Protein AF-A0A950LM45-F1 (afdb_monomer_lite)

Sequence (127 aa):
MWRFLHVIAIGALIASAAYVYSVKYQTIYASEQIVKTRHLINRERDSIGLLRAEYAHLVRPDRLQTLADQQLDMQPLALNQIVKPEDLPERAAKVDSIGRKLESLGLLGQSATPSAGAAGGATPSVR

Secondary structure (DSSP, 8-state):
-HHHHHHHHHHHHHHHHHHHHHHHHHHHHHHHHHHHHHHHHHHHHHHHHHHHHHHHHHT-HHHHHHHHHHHH-PPP--GGG---GGGSPP------HHHHHHHHTTGGGS------------PPPP-

Foldseek 3Di:
DVVVVVVVVVVVVVVVVVVVVVVVVVVVVVVVVVVVVVVVVVVVVVVVVVVVVVVCVVVVVVVVVVCCVVPPVDDPDDPVNDDDPVPDDDDPDPPPPVVVVCVVVVNVVPDPPDPPPDDPPDDDDDD

Radius of gyration: 38.21 Å; chains: 1; bounding box: 60×34×115 Å

pLDDT: mean 76.31, std 14.95, range [41.25, 97.62]

Structure (mmCIF, N/CA/C/O backbone):
data_AF-A0A950LM45-F1
#
_entry.id   AF-A0A950LM45-F1
#
loop_
_atom_site.group_PDB
_atom_site.id
_atom_site.type_symbol
_atom_site.label_atom_id
_atom_site.label_alt_id
_atom_site.label_comp_id
_atom_site.label_asym_id
_atom_site.label_entity_id
_atom_site.label_seq_id
_atom_site.pdbx_PDB_in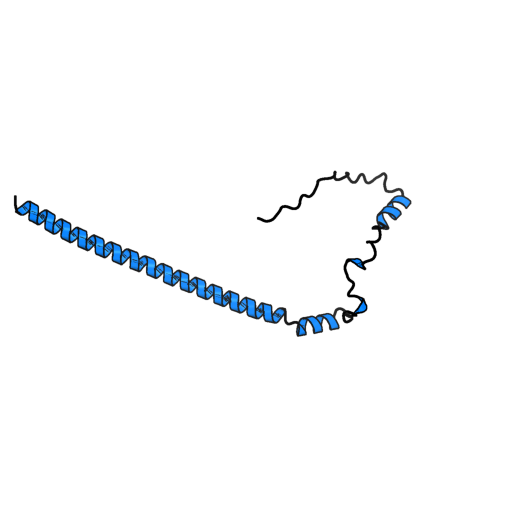s_code
_atom_site.Cartn_x
_atom_site.Cartn_y
_atom_site.Cartn_z
_atom_site.occupancy
_atom_site.B_iso_or_equiv
_atom_site.auth_seq_id
_atom_site.auth_comp_id
_atom_site.auth_asym_id
_atom_site.auth_atom_id
_atom_site.pdbx_PDB_model_num
ATOM 1 N N . MET A 1 1 ? 29.671 8.552 -52.579 1.00 72.00 1 MET A N 1
ATOM 2 C CA . MET A 1 1 ? 28.813 9.295 -51.627 1.00 72.00 1 MET A CA 1
ATOM 3 C C . MET A 1 1 ? 27.495 8.574 -51.315 1.00 72.00 1 MET A C 1
ATOM 5 O O . MET A 1 1 ? 27.237 8.311 -50.153 1.00 72.00 1 MET A O 1
ATOM 9 N N . TRP A 1 2 ? 26.693 8.170 -52.312 1.00 82.12 2 TRP A N 1
ATOM 10 C CA . TRP A 1 2 ? 25.349 7.581 -52.105 1.00 82.12 2 TRP A CA 1
ATOM 11 C C . TRP A 1 2 ? 25.301 6.302 -51.243 1.00 82.12 2 TRP A C 1
ATOM 13 O O . TRP A 1 2 ? 24.381 6.101 -50.460 1.00 82.12 2 TRP A O 1
ATOM 23 N N . ARG A 1 3 ? 26.354 5.478 -51.296 1.00 88.00 3 ARG A N 1
ATOM 24 C CA . ARG A 1 3 ? 26.488 4.263 -50.470 1.00 88.00 3 ARG A CA 1
ATOM 25 C C . ARG A 1 3 ? 26.515 4.562 -48.965 1.00 88.00 3 ARG A C 1
ATOM 27 O O . ARG A 1 3 ? 25.924 3.811 -48.201 1.00 88.00 3 ARG A O 1
ATOM 34 N N . PHE A 1 4 ? 27.138 5.667 -48.545 1.00 93.00 4 PHE A N 1
ATOM 35 C CA . PHE A 1 4 ? 27.139 6.088 -47.137 1.00 93.00 4 PHE A CA 1
ATOM 36 C C . PHE A 1 4 ? 25.742 6.497 -46.672 1.00 93.00 4 PHE A C 1
ATOM 38 O O . PHE A 1 4 ? 25.333 6.140 -45.572 1.00 93.00 4 PHE A O 1
ATOM 45 N N . LEU A 1 5 ? 24.986 7.181 -47.536 1.00 94.19 5 LEU A N 1
ATOM 46 C CA . LEU A 1 5 ? 23.615 7.587 -47.240 1.00 94.19 5 LEU A CA 1
ATOM 47 C C . LEU A 1 5 ? 22.704 6.366 -47.038 1.00 94.19 5 LEU A C 1
ATOM 49 O O . LEU A 1 5 ? 21.924 6.343 -46.091 1.00 94.19 5 LEU A O 1
ATOM 53 N N . HIS A 1 6 ? 22.865 5.315 -47.848 1.00 93.88 6 HIS A N 1
ATOM 54 C CA . HIS A 1 6 ? 22.149 4.053 -47.640 1.00 93.88 6 HIS A CA 1
ATOM 55 C C . HIS A 1 6 ? 22.511 3.369 -46.317 1.00 93.88 6 HIS A C 1
ATOM 57 O O . HIS A 1 6 ? 21.616 2.899 -45.622 1.00 93.88 6 HIS A O 1
ATOM 63 N N . VAL A 1 7 ? 23.791 3.340 -45.934 1.00 95.56 7 VAL A N 1
ATOM 64 C CA . VAL A 1 7 ? 24.217 2.745 -44.653 1.00 95.56 7 VAL A CA 1
ATOM 65 C C . VAL A 1 7 ? 23.607 3.494 -43.469 1.00 95.56 7 VAL A C 1
ATOM 67 O O . VAL A 1 7 ? 23.093 2.863 -42.548 1.00 95.56 7 VAL A O 1
ATOM 70 N N . ILE A 1 8 ? 23.591 4.829 -43.515 1.00 96.06 8 ILE A N 1
ATOM 71 C CA . ILE A 1 8 ? 22.954 5.652 -42.477 1.00 96.06 8 ILE A CA 1
ATOM 72 C C . ILE A 1 8 ? 21.445 5.393 -42.436 1.00 96.06 8 ILE A C 1
ATOM 74 O O . ILE A 1 8 ? 20.894 5.216 -41.354 1.00 96.06 8 ILE A O 1
ATOM 78 N N . ALA A 1 9 ? 20.778 5.320 -43.591 1.00 95.38 9 ALA A N 1
ATOM 79 C CA . ALA A 1 9 ? 19.342 5.056 -43.661 1.00 95.38 9 ALA A CA 1
ATOM 80 C C . ALA A 1 9 ? 18.973 3.680 -43.080 1.00 95.38 9 ALA A C 1
ATOM 82 O O . ALA A 1 9 ? 18.026 3.570 -42.304 1.00 95.38 9 ALA A O 1
ATOM 83 N N . ILE A 1 10 ? 19.748 2.639 -43.399 1.00 96.25 10 ILE A N 1
ATOM 84 C CA . ILE A 1 10 ? 19.560 1.296 -42.836 1.00 96.25 10 ILE A CA 1
ATOM 85 C C . ILE A 1 10 ? 19.818 1.314 -41.324 1.00 96.25 10 ILE A C 1
ATOM 87 O O . ILE A 1 10 ? 19.026 0.764 -40.562 1.00 96.25 10 ILE A O 1
ATOM 91 N N . GLY A 1 11 ? 20.879 1.991 -40.875 1.00 97.62 11 GLY A N 1
ATOM 92 C CA . GLY A 1 11 ? 21.173 2.156 -39.451 1.00 97.62 11 GLY A CA 1
ATOM 93 C C . GLY A 1 11 ? 20.043 2.861 -38.697 1.00 97.62 11 GLY A C 1
ATOM 94 O O . GLY A 1 11 ? 19.621 2.389 -37.643 1.00 97.62 11 GLY A O 1
ATOM 95 N N . ALA A 1 12 ? 19.496 3.938 -39.263 1.00 97.00 12 ALA A N 1
ATOM 96 C CA . ALA A 1 12 ? 18.360 4.661 -38.697 1.00 97.00 12 ALA A CA 1
ATOM 97 C C . ALA A 1 12 ? 17.103 3.781 -38.607 1.00 97.00 12 ALA A C 1
ATOM 99 O O . ALA A 1 12 ? 16.396 3.815 -37.599 1.00 97.00 12 ALA A O 1
ATOM 100 N N . LEU A 1 13 ? 16.850 2.948 -39.621 1.00 97.06 13 LEU A N 1
ATOM 101 C CA . LEU A 1 13 ? 15.720 2.020 -39.633 1.00 97.06 13 LEU A CA 1
ATOM 102 C C . LEU A 1 13 ? 15.858 0.945 -38.545 1.00 97.06 13 LEU A C 1
ATOM 104 O O . LEU A 1 13 ? 14.909 0.703 -37.798 1.00 97.06 13 LEU A O 1
ATOM 108 N N . ILE A 1 14 ? 17.045 0.350 -38.400 1.00 97.25 14 ILE A N 1
ATOM 109 C CA . ILE A 1 14 ? 17.327 -0.637 -37.346 1.00 97.25 14 ILE A CA 1
ATOM 110 C C . ILE A 1 14 ? 17.198 0.006 -35.958 1.00 97.25 14 ILE A C 1
ATOM 112 O O . ILE A 1 14 ? 16.573 -0.574 -35.071 1.00 97.25 14 ILE A O 1
ATOM 116 N N . ALA A 1 15 ? 17.732 1.217 -35.770 1.00 96.50 15 ALA A N 1
ATOM 117 C CA . ALA A 1 15 ? 17.639 1.944 -34.505 1.00 96.50 15 ALA A CA 1
ATOM 118 C C . ALA A 1 15 ? 16.184 2.269 -34.134 1.00 96.50 15 ALA A C 1
ATOM 120 O O . ALA A 1 15 ? 15.784 2.081 -32.985 1.00 96.50 15 ALA A O 1
ATOM 121 N N . SER A 1 16 ? 15.373 2.694 -35.107 1.00 96.50 16 SER A N 1
ATOM 122 C CA . SER A 1 16 ? 13.942 2.943 -34.908 1.00 96.50 16 SER A CA 1
ATOM 123 C C . SER A 1 16 ? 13.201 1.669 -34.491 1.00 96.50 16 SER A C 1
ATOM 125 O O . SER A 1 16 ? 12.471 1.676 -33.498 1.00 96.50 16 SER A O 1
ATOM 127 N N . ALA A 1 17 ? 13.448 0.549 -35.177 1.00 95.50 17 ALA A N 1
ATOM 128 C CA . ALA A 1 17 ? 12.850 -0.738 -34.833 1.00 95.50 17 ALA A CA 1
ATOM 129 C C . ALA A 1 17 ? 13.248 -1.205 -33.420 1.00 95.50 17 ALA A C 1
ATOM 131 O O . ALA A 1 17 ? 12.390 -1.619 -32.636 1.00 95.50 17 ALA A O 1
ATOM 132 N N . ALA A 1 18 ? 14.532 -1.084 -33.065 1.00 93.88 18 ALA A N 1
ATOM 133 C CA . ALA A 1 18 ? 15.030 -1.417 -31.734 1.00 93.88 18 ALA A CA 1
ATOM 134 C C . ALA A 1 18 ? 14.402 -0.531 -30.645 1.00 93.88 18 ALA A C 1
ATOM 136 O O . ALA A 1 18 ? 14.012 -1.031 -29.589 1.00 93.88 18 ALA A O 1
ATOM 137 N N . TYR A 1 19 ? 14.249 0.769 -30.912 1.00 94.50 19 TYR A N 1
ATOM 138 C CA . TYR A 1 19 ? 13.618 1.710 -29.991 1.00 94.50 19 TYR A CA 1
ATOM 139 C C . TYR A 1 19 ? 12.152 1.347 -29.718 1.00 94.50 19 TYR A C 1
ATOM 141 O O . TYR A 1 19 ? 11.757 1.214 -28.561 1.00 94.50 19 TYR A O 1
ATOM 149 N N . VAL A 1 20 ? 11.358 1.102 -30.765 1.00 92.00 20 VAL A N 1
ATOM 150 C CA . VAL A 1 20 ? 9.947 0.700 -30.621 1.00 92.00 20 VAL A CA 1
ATOM 151 C C . VAL A 1 20 ? 9.821 -0.604 -29.832 1.00 92.00 20 VAL A C 1
ATOM 153 O O . VAL A 1 20 ? 8.974 -0.716 -28.944 1.00 92.00 20 VAL A O 1
ATOM 156 N N . TYR A 1 21 ? 10.679 -1.586 -30.117 1.00 92.38 21 TYR A N 1
ATOM 157 C CA . TYR A 1 21 ? 10.670 -2.858 -29.399 1.00 92.38 21 TYR A CA 1
ATOM 158 C C . TYR A 1 21 ? 11.036 -2.693 -27.918 1.00 92.38 21 TYR A C 1
ATOM 160 O O . TYR A 1 21 ? 10.370 -3.264 -27.055 1.00 92.38 21 TYR A O 1
ATOM 168 N N . SER A 1 22 ? 12.041 -1.866 -27.615 1.00 86.00 22 SER A N 1
ATOM 169 C CA . SER A 1 22 ? 12.425 -1.512 -26.244 1.00 86.00 22 SER A CA 1
ATOM 170 C C . SER A 1 22 ? 11.252 -0.904 -25.472 1.00 86.00 22 SER A C 1
ATOM 172 O O . SER A 1 22 ? 10.923 -1.374 -24.382 1.00 86.00 22 SER A O 1
ATOM 174 N N . VAL A 1 23 ? 10.554 0.072 -26.064 1.00 87.06 23 VAL A N 1
ATOM 175 C CA . VAL A 1 23 ? 9.376 0.703 -25.446 1.00 87.06 23 VAL A CA 1
ATOM 176 C C . VAL A 1 23 ? 8.270 -0.327 -25.203 1.00 87.06 23 VAL A C 1
ATOM 178 O O . VAL A 1 23 ? 7.737 -0.411 -24.095 1.00 87.06 23 VAL A O 1
ATOM 181 N N . LYS A 1 24 ? 7.964 -1.177 -26.193 1.00 83.56 24 LYS A N 1
ATOM 182 C CA . LYS A 1 24 ? 6.976 -2.255 -26.033 1.00 83.56 24 LYS A CA 1
ATOM 183 C C . LYS A 1 24 ? 7.347 -3.180 -24.871 1.00 83.56 24 LYS A C 1
ATOM 185 O O . LYS A 1 24 ? 6.500 -3.480 -24.034 1.00 83.56 24 LYS A O 1
ATOM 190 N N . TYR A 1 25 ? 8.605 -3.594 -24.775 1.00 79.44 25 TYR A N 1
ATOM 191 C CA . TYR A 1 25 ? 9.054 -4.512 -23.731 1.00 79.44 25 TYR A CA 1
ATOM 192 C C . TYR A 1 25 ? 8.962 -3.898 -22.326 1.00 79.44 25 TYR A C 1
ATOM 194 O O . TYR A 1 25 ? 8.476 -4.544 -21.397 1.00 79.44 25 TYR A O 1
ATOM 202 N N . GLN A 1 26 ? 9.344 -2.626 -22.181 1.00 73.44 26 GLN A N 1
ATOM 203 C CA . GLN A 1 26 ? 9.233 -1.902 -20.912 1.00 73.44 26 GLN A CA 1
ATOM 204 C C . GLN A 1 26 ? 7.778 -1.793 -20.439 1.00 73.44 26 GLN A C 1
ATOM 206 O O . GLN A 1 26 ? 7.497 -2.009 -19.259 1.00 73.44 26 GLN A O 1
ATOM 211 N N . THR A 1 27 ? 6.839 -1.526 -21.356 1.00 75.50 27 THR A N 1
ATOM 212 C CA . THR A 1 27 ? 5.409 -1.453 -21.006 1.00 75.50 27 THR A CA 1
ATOM 213 C C . THR A 1 27 ? 4.838 -2.803 -20.575 1.00 75.50 27 THR A C 1
ATOM 215 O O . THR A 1 27 ? 4.103 -2.860 -19.590 1.00 75.50 27 THR A O 1
ATOM 218 N N . ILE A 1 28 ? 5.221 -3.899 -21.240 1.00 74.25 28 ILE A N 1
ATOM 219 C CA . ILE A 1 28 ? 4.777 -5.251 -20.872 1.00 74.25 28 ILE A CA 1
ATOM 220 C C . ILE A 1 28 ? 5.290 -5.614 -19.474 1.00 74.25 28 ILE A C 1
ATOM 222 O O . ILE A 1 28 ? 4.498 -6.021 -18.624 1.00 74.25 28 ILE A O 1
ATOM 226 N N . TYR A 1 29 ? 6.573 -5.381 -19.193 1.00 76.06 29 TYR A N 1
ATOM 227 C CA . TYR A 1 29 ? 7.163 -5.701 -17.892 1.00 76.06 29 TYR A CA 1
ATOM 228 C C . TYR A 1 29 ? 6.536 -4.893 -16.744 1.00 76.06 29 TYR A C 1
ATOM 230 O O . TYR A 1 29 ? 6.204 -5.446 -15.693 1.00 76.06 29 TYR A O 1
ATOM 238 N N . ALA A 1 30 ? 6.307 -3.592 -16.952 1.00 73.00 30 ALA A N 1
ATOM 239 C CA . ALA A 1 30 ? 5.627 -2.750 -15.970 1.00 73.00 30 ALA A CA 1
ATOM 240 C C . ALA A 1 30 ? 4.164 -3.180 -15.753 1.00 73.00 30 ALA A C 1
ATOM 242 O O . ALA A 1 30 ? 3.684 -3.202 -14.618 1.00 73.00 30 ALA A O 1
ATOM 243 N N . SER A 1 31 ? 3.459 -3.569 -16.822 1.00 73.38 31 SER A N 1
ATOM 244 C CA . SER A 1 31 ? 2.070 -4.034 -16.727 1.00 73.38 31 SER A CA 1
ATOM 245 C C . SER A 1 31 ? 1.941 -5.318 -15.903 1.00 73.38 31 SER A C 1
ATOM 247 O O . SER A 1 31 ? 1.040 -5.427 -15.069 1.00 73.38 31 SER A O 1
ATOM 249 N N . GLU A 1 32 ? 2.884 -6.252 -16.049 1.00 78.56 32 GLU A N 1
ATOM 250 C CA . GLU A 1 32 ? 2.888 -7.508 -15.301 1.00 78.56 32 GLU A CA 1
ATOM 251 C C . GLU A 1 32 ? 3.101 -7.265 -13.800 1.00 78.56 32 GLU A C 1
ATOM 253 O O . GLU A 1 32 ? 2.425 -7.866 -12.961 1.00 78.56 32 GLU A O 1
ATOM 258 N N . GLN A 1 33 ? 3.986 -6.329 -13.443 1.00 81.88 33 GLN A N 1
ATOM 259 C CA . GLN A 1 33 ? 4.189 -5.936 -12.047 1.00 81.88 33 GLN A CA 1
ATOM 260 C C . GLN A 1 33 ? 2.941 -5.294 -11.437 1.00 81.88 33 GLN A C 1
ATOM 262 O O . GLN A 1 33 ? 2.566 -5.631 -10.315 1.00 81.88 33 GLN A O 1
ATOM 267 N N . ILE A 1 34 ? 2.255 -4.417 -12.177 1.00 88.12 34 ILE A N 1
ATOM 268 C CA . ILE A 1 34 ? 1.013 -3.789 -11.706 1.00 88.12 34 ILE A CA 1
ATOM 269 C C . ILE A 1 34 ? -0.054 -4.850 -11.427 1.00 88.12 34 ILE A C 1
ATOM 271 O O . ILE A 1 34 ? -0.740 -4.771 -10.407 1.00 88.12 34 ILE A O 1
ATOM 275 N N . VAL A 1 35 ? -0.193 -5.852 -12.299 1.00 88.19 35 VAL A N 1
ATOM 276 C CA . VAL A 1 35 ? -1.148 -6.953 -12.106 1.00 88.19 35 VAL A CA 1
ATOM 277 C C . VAL A 1 35 ? -0.802 -7.757 -10.852 1.00 88.19 35 VAL A C 1
ATOM 279 O O . VAL A 1 35 ? -1.675 -7.971 -10.010 1.00 88.19 35 VAL A O 1
ATOM 282 N N . LYS A 1 36 ? 0.473 -8.128 -10.664 1.00 89.25 36 LYS A N 1
ATOM 283 C CA . LYS A 1 36 ? 0.937 -8.832 -9.454 1.00 89.25 36 LYS A CA 1
ATOM 284 C C . LYS A 1 36 ? 0.618 -8.041 -8.184 1.00 89.25 36 LYS A C 1
ATOM 286 O O . LYS A 1 36 ? -0.004 -8.580 -7.271 1.00 89.25 36 LYS A O 1
ATOM 291 N N . THR A 1 37 ? 0.958 -6.754 -8.146 1.00 90.06 37 THR A N 1
ATOM 292 C CA . THR A 1 37 ? 0.688 -5.897 -6.983 1.00 90.06 37 THR A CA 1
ATOM 293 C C . THR A 1 37 ? -0.810 -5.730 -6.730 1.00 90.06 37 THR A C 1
ATOM 295 O O . THR A 1 37 ? -1.248 -5.802 -5.585 1.00 90.06 37 THR A O 1
ATOM 298 N N . ARG A 1 38 ? -1.634 -5.578 -7.775 1.00 91.69 38 ARG A N 1
ATOM 299 C CA . ARG A 1 38 ? -3.100 -5.513 -7.630 1.00 91.69 38 ARG A CA 1
ATOM 300 C C . ARG A 1 38 ? -3.680 -6.791 -7.029 1.00 91.69 38 ARG A C 1
ATOM 302 O O . ARG A 1 38 ? -4.557 -6.703 -6.174 1.00 91.69 38 ARG A O 1
ATOM 309 N N . HIS A 1 39 ? -3.182 -7.960 -7.427 1.00 93.94 39 HIS A N 1
ATOM 310 C CA . HIS A 1 39 ? -3.605 -9.224 -6.823 1.00 93.94 39 HIS A CA 1
ATOM 311 C C . HIS A 1 39 ? -3.236 -9.316 -5.341 1.00 93.94 39 HIS A C 1
ATOM 313 O O . HIS A 1 39 ? -4.059 -9.771 -4.550 1.00 93.94 39 HIS A O 1
ATOM 319 N N . LEU A 1 40 ? -2.046 -8.849 -4.953 1.00 93.38 40 LEU A N 1
ATOM 320 C CA . LEU A 1 40 ? -1.646 -8.794 -3.544 1.00 93.38 40 LEU A CA 1
ATOM 321 C C . LEU A 1 40 ? -2.549 -7.854 -2.734 1.00 93.38 40 LEU A C 1
ATOM 323 O O . LEU A 1 40 ? -3.030 -8.243 -1.676 1.00 93.38 40 LEU A O 1
ATOM 327 N N . ILE A 1 41 ? -2.854 -6.664 -3.264 1.00 94.56 41 ILE A N 1
ATOM 328 C CA . ILE A 1 41 ? -3.764 -5.705 -2.615 1.00 94.56 41 ILE A CA 1
ATOM 329 C C . ILE A 1 41 ? -5.154 -6.313 -2.408 1.00 94.56 41 ILE A C 1
ATOM 331 O O . ILE A 1 41 ? -5.745 -6.137 -1.346 1.00 94.56 41 ILE A O 1
ATOM 335 N N . ASN A 1 42 ? -5.689 -7.017 -3.408 1.00 94.19 42 ASN A N 1
ATOM 336 C CA . ASN A 1 42 ? -7.003 -7.644 -3.282 1.00 94.19 42 ASN A CA 1
ATOM 337 C C . ASN A 1 42 ? -7.004 -8.747 -2.217 1.00 94.19 42 ASN A C 1
ATOM 339 O O . ASN A 1 42 ? -7.896 -8.754 -1.378 1.00 94.19 42 ASN A O 1
ATOM 343 N N . ARG A 1 43 ? -5.971 -9.599 -2.176 1.00 93.81 43 ARG A N 1
ATOM 344 C CA . ARG A 1 43 ? -5.837 -10.616 -1.119 1.00 93.81 43 ARG A CA 1
ATOM 345 C C . ARG A 1 43 ? -5.794 -10.000 0.277 1.00 93.81 43 ARG A C 1
ATOM 347 O O . ARG A 1 43 ? -6.456 -10.495 1.179 1.00 93.81 43 ARG A O 1
ATOM 354 N N . GLU A 1 44 ? -5.051 -8.911 0.449 1.00 93.75 44 GLU A N 1
ATOM 355 C CA . GLU A 1 44 ? -4.971 -8.224 1.740 1.00 93.75 44 GLU A CA 1
ATOM 356 C C . GLU A 1 44 ? -6.327 -7.628 2.150 1.00 93.75 44 GLU A C 1
ATOM 358 O O . GLU A 1 44 ? -6.738 -7.712 3.306 1.00 93.75 44 GLU A O 1
ATOM 363 N N . ARG A 1 45 ? -7.071 -7.066 1.189 1.00 94.31 45 ARG A N 1
ATOM 364 C CA . ARG A 1 45 ? -8.428 -6.552 1.429 1.00 94.31 45 ARG A CA 1
ATOM 365 C C . ARG A 1 45 ? -9.394 -7.652 1.856 1.00 94.31 45 ARG A C 1
ATOM 367 O O . ARG A 1 45 ? -10.188 -7.412 2.763 1.00 94.31 45 ARG A O 1
ATOM 374 N N . ASP A 1 46 ? -9.306 -8.828 1.246 1.00 93.81 46 ASP A N 1
ATOM 375 C CA . ASP A 1 46 ? -10.131 -9.979 1.618 1.00 93.81 46 ASP A CA 1
ATOM 376 C C . ASP A 1 46 ? -9.820 -10.433 3.055 1.00 93.81 46 ASP A C 1
ATOM 378 O O . ASP A 1 46 ? -10.740 -10.627 3.853 1.00 93.81 46 ASP A O 1
ATOM 382 N N . SER A 1 47 ? -8.536 -10.490 3.434 1.00 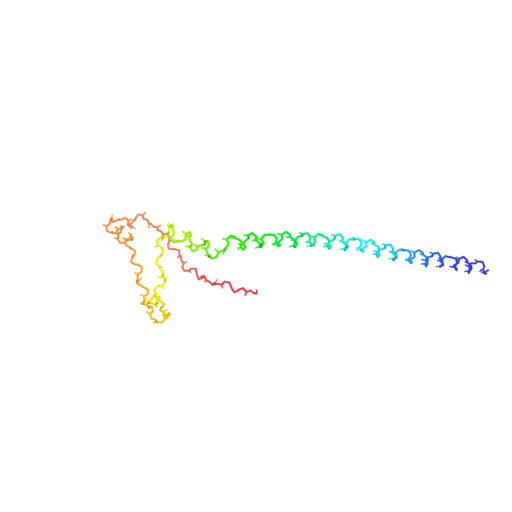92.88 47 SER A N 1
ATOM 383 C CA . SER A 1 47 ? -8.101 -10.789 4.808 1.00 92.88 47 SER A CA 1
ATOM 384 C C . SER A 1 47 ? -8.636 -9.776 5.826 1.00 92.88 47 SER A C 1
ATOM 386 O O . SER A 1 47 ? -9.147 -10.158 6.879 1.00 92.88 47 SER A O 1
ATOM 388 N N . ILE A 1 48 ? -8.583 -8.478 5.507 1.00 94.12 48 ILE A N 1
ATOM 389 C CA . ILE A 1 48 ? -9.161 -7.422 6.356 1.00 94.12 48 ILE A CA 1
ATOM 390 C C . ILE A 1 48 ? -10.683 -7.583 6.466 1.00 94.12 48 ILE A C 1
ATOM 392 O O . ILE A 1 48 ? -11.251 -7.345 7.533 1.00 94.12 48 ILE A O 1
ATOM 396 N N . GLY A 1 49 ? -11.353 -7.973 5.379 1.00 92.75 49 GLY A N 1
ATOM 397 C CA . GLY A 1 49 ? -12.787 -8.254 5.369 1.00 92.75 49 GLY A CA 1
ATOM 398 C C . GLY A 1 49 ? -13.160 -9.371 6.342 1.00 92.75 49 GLY A C 1
ATOM 399 O O . GLY A 1 49 ? -14.086 -9.203 7.138 1.00 92.75 49 GLY A O 1
ATOM 400 N N . LEU A 1 50 ? -12.392 -10.463 6.339 1.00 94.38 50 LEU A N 1
ATOM 401 C CA . LEU A 1 50 ? -12.560 -11.568 7.282 1.00 94.38 50 LEU A CA 1
ATOM 402 C C . LEU A 1 50 ? -12.346 -11.110 8.731 1.00 94.38 50 LEU A C 1
ATOM 404 O O . LEU A 1 50 ? -13.225 -11.310 9.567 1.00 94.38 50 LEU A O 1
ATOM 408 N N . LEU A 1 51 ? -11.245 -10.406 9.014 1.00 94.62 51 LEU A N 1
ATOM 409 C CA . LEU A 1 51 ? -10.958 -9.881 10.355 1.00 94.62 51 LEU A CA 1
ATOM 410 C C . LEU A 1 51 ? -12.054 -8.935 10.861 1.00 94.62 51 LEU A C 1
ATOM 412 O O . LEU A 1 51 ? -12.419 -8.966 12.034 1.00 94.62 51 LEU A O 1
ATOM 416 N N . ARG A 1 52 ? -12.612 -8.091 9.987 1.00 90.69 52 ARG A N 1
ATOM 417 C CA . ARG A 1 52 ? -13.739 -7.214 10.342 1.00 90.69 52 ARG A CA 1
ATOM 418 C C . ARG A 1 52 ? -15.001 -8.008 10.656 1.00 90.69 52 ARG A C 1
ATOM 420 O O . ARG A 1 52 ? -15.734 -7.615 11.559 1.00 90.69 52 ARG A O 1
ATOM 427 N N . ALA A 1 53 ? -15.259 -9.097 9.937 1.00 92.38 53 ALA A N 1
ATOM 428 C CA . ALA A 1 53 ? -16.393 -9.973 10.213 1.00 92.38 53 ALA A CA 1
ATOM 429 C C . ALA A 1 53 ? -16.233 -10.692 11.563 1.00 92.38 53 ALA A C 1
ATOM 431 O O . ALA A 1 53 ? -17.184 -10.749 12.344 1.00 92.38 53 ALA A O 1
ATOM 432 N N . GLU A 1 54 ? -15.027 -11.170 11.872 1.00 91.69 54 GLU A N 1
ATOM 433 C CA . GLU A 1 54 ? -14.696 -11.755 13.175 1.00 91.69 54 GLU A CA 1
ATOM 434 C C . GLU A 1 54 ? -14.830 -10.727 14.301 1.00 91.69 54 GLU A C 1
ATOM 436 O O . GLU A 1 54 ? -15.487 -10.987 15.308 1.00 91.69 54 GLU A O 1
ATOM 441 N N . TYR A 1 55 ? -14.301 -9.519 14.105 1.00 89.38 55 TYR A N 1
ATOM 442 C CA . TYR A 1 55 ? -14.449 -8.426 15.062 1.00 89.38 55 TYR A CA 1
ATOM 443 C C . TYR A 1 55 ? -15.922 -8.072 15.302 1.00 89.38 55 TYR A C 1
ATOM 445 O O . TYR A 1 55 ? -16.365 -7.974 16.445 1.00 89.38 55 TYR A O 1
ATOM 453 N N . ALA A 1 56 ? -16.713 -7.953 14.234 1.00 87.12 56 ALA A N 1
ATOM 454 C CA . ALA A 1 56 ? -18.149 -7.719 14.335 1.00 87.12 56 ALA A CA 1
ATOM 455 C C . ALA A 1 56 ? -18.878 -8.867 15.052 1.00 87.12 56 ALA A C 1
ATOM 457 O O . ALA A 1 56 ? -19.913 -8.641 15.674 1.00 87.12 56 ALA A O 1
ATOM 458 N N . HIS A 1 57 ? -18.358 -10.096 14.989 1.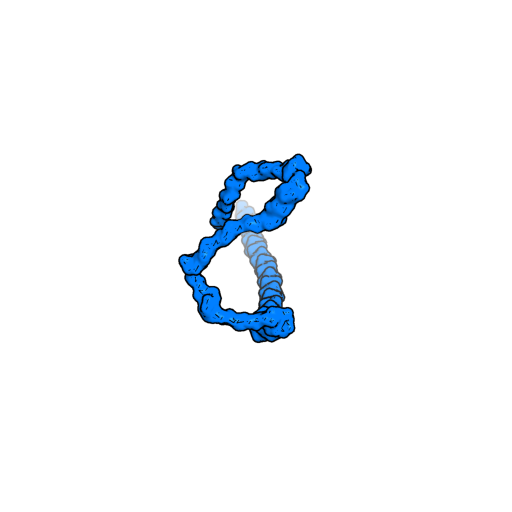00 85.50 57 HIS A N 1
ATOM 459 C CA . HIS A 1 57 ? -18.873 -11.217 15.767 1.00 85.50 57 HIS A CA 1
ATOM 460 C C . HIS A 1 57 ? -18.511 -11.120 17.258 1.00 85.50 57 HIS A C 1
ATOM 462 O O . HIS A 1 57 ? -19.366 -11.398 18.100 1.00 85.50 57 HIS A O 1
ATOM 468 N N . LEU A 1 58 ? -17.289 -10.697 17.593 1.00 81.69 58 LEU A N 1
ATOM 469 C CA . LEU A 1 58 ? -16.837 -10.529 18.979 1.00 81.69 58 LEU A CA 1
ATOM 470 C C . LEU A 1 58 ? -17.535 -9.365 19.694 1.00 81.69 58 LEU A C 1
ATOM 472 O O . LEU A 1 58 ? -17.862 -9.482 20.870 1.00 81.69 58 LEU A O 1
ATOM 476 N N . VAL A 1 59 ? -17.798 -8.263 18.990 1.00 82.00 59 VAL A N 1
ATOM 477 C CA . VAL A 1 59 ? -18.384 -7.036 19.565 1.00 82.00 59 VAL A CA 1
ATOM 478 C C . VAL A 1 59 ? -19.917 -7.037 19.495 1.00 82.00 59 VAL A C 1
ATOM 480 O O . VAL A 1 59 ? -20.557 -6.000 19.647 1.00 82.00 59 VAL A O 1
ATOM 483 N N . ARG A 1 60 ? -20.558 -8.194 19.272 1.00 82.06 60 ARG A N 1
ATOM 484 C CA . ARG A 1 60 ? -22.027 -8.262 19.245 1.00 82.06 60 ARG A CA 1
ATOM 485 C C . ARG A 1 60 ? -22.595 -7.754 20.580 1.00 82.06 60 ARG A C 1
ATOM 487 O O . ARG A 1 60 ? -22.330 -8.383 21.607 1.00 82.06 60 ARG A O 1
ATOM 494 N N . PRO A 1 61 ? -23.385 -6.660 20.574 1.00 79.31 61 PRO A N 1
ATOM 495 C CA . PRO A 1 61 ? -23.827 -5.996 21.799 1.00 79.31 61 PRO A CA 1
ATOM 496 C C . PRO A 1 61 ? -24.701 -6.910 22.653 1.00 79.31 61 PRO A C 1
ATOM 498 O O . PRO A 1 61 ? -24.548 -6.929 23.863 1.00 79.31 61 PRO A O 1
ATOM 501 N N . ASP A 1 62 ? -25.530 -7.731 22.010 1.00 80.31 62 ASP A N 1
ATOM 502 C CA . ASP A 1 62 ? -26.375 -8.738 22.656 1.00 80.31 62 ASP A CA 1
ATOM 503 C C . ASP A 1 62 ? -25.536 -9.723 23.493 1.00 80.31 62 ASP A C 1
ATOM 505 O O . ASP A 1 62 ? -25.789 -9.963 24.672 1.00 80.31 62 ASP A O 1
ATOM 509 N N . ARG A 1 63 ? -24.412 -10.202 22.936 1.00 80.50 63 ARG A N 1
ATOM 510 C CA . ARG A 1 63 ? -23.504 -11.091 23.668 1.00 80.50 63 ARG A CA 1
ATOM 511 C C . ARG A 1 63 ? -22.802 -10.366 24.814 1.00 80.50 63 ARG A C 1
ATOM 513 O O . ARG A 1 63 ? -22.710 -10.912 25.906 1.00 80.50 63 ARG A O 1
ATOM 520 N N . LEU A 1 64 ? -22.324 -9.145 24.584 1.00 78.12 64 LEU A N 1
ATOM 521 C CA . LEU A 1 64 ? -21.677 -8.351 25.631 1.00 78.12 64 LEU A CA 1
ATOM 522 C C . LEU A 1 64 ? -22.634 -8.033 26.788 1.00 78.12 64 LEU A C 1
ATOM 524 O O . LEU A 1 64 ? -22.211 -8.117 27.935 1.00 78.12 64 LEU A O 1
ATOM 528 N N . GLN A 1 65 ? -23.907 -7.743 26.503 1.00 73.50 65 GLN A N 1
ATOM 529 C CA . GLN A 1 65 ? -24.950 -7.541 27.513 1.00 73.50 65 GLN A CA 1
ATOM 530 C C . GLN A 1 65 ? -25.213 -8.823 28.309 1.00 73.50 65 GLN A C 1
ATOM 532 O O . GLN A 1 65 ? -25.160 -8.797 29.531 1.00 73.50 65 GLN A O 1
ATOM 537 N N . THR A 1 66 ? -25.361 -9.976 27.646 1.00 76.69 66 THR A N 1
ATOM 538 C CA . THR A 1 66 ? -25.545 -11.250 28.371 1.00 76.69 66 THR A CA 1
ATOM 539 C C . THR A 1 66 ? -24.356 -11.622 29.268 1.00 76.69 66 THR A C 1
ATOM 541 O O . THR A 1 66 ? -24.568 -12.109 30.376 1.00 76.69 66 THR A O 1
ATOM 544 N N . LEU A 1 67 ? -23.108 -11.386 28.834 1.00 76.69 67 LEU A N 1
ATOM 545 C CA . LEU A 1 67 ? -21.929 -11.617 29.681 1.00 76.69 67 LEU A CA 1
ATOM 546 C C . LEU A 1 67 ? -21.840 -10.608 30.836 1.00 76.69 67 LEU A C 1
ATOM 548 O O . LEU A 1 67 ? -21.476 -10.988 31.947 1.00 76.69 67 LEU A O 1
ATOM 552 N N . ALA A 1 68 ? -22.168 -9.341 30.576 1.00 73.62 68 ALA A N 1
ATOM 553 C CA . ALA A 1 68 ? -22.236 -8.287 31.581 1.00 73.62 68 ALA A CA 1
ATOM 554 C C . ALA A 1 68 ? -23.252 -8.610 32.685 1.00 73.62 68 ALA A C 1
ATOM 556 O O . ALA A 1 68 ? -22.916 -8.520 33.866 1.00 73.62 68 ALA A O 1
ATOM 557 N N . ASP A 1 69 ? -24.450 -9.046 32.302 1.00 71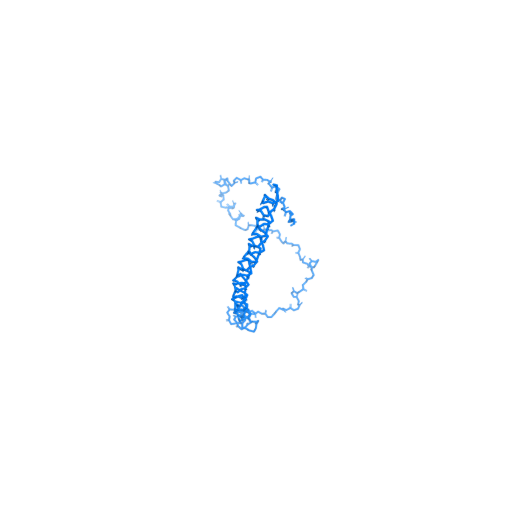.19 69 ASP A N 1
ATOM 558 C CA . ASP A 1 69 ? -25.519 -9.395 33.236 1.00 71.19 69 ASP A CA 1
ATOM 559 C C . ASP A 1 69 ? -25.165 -10.643 34.056 1.00 71.19 69 ASP A C 1
ATOM 561 O O . ASP A 1 69 ? -25.430 -10.695 35.252 1.00 71.19 69 ASP A O 1
ATOM 565 N N . GLN A 1 70 ? -24.527 -11.647 33.441 1.00 73.81 70 GLN A N 1
ATOM 566 C CA . GLN A 1 70 ? -24.186 -12.900 34.127 1.00 73.81 70 GLN A CA 1
ATOM 567 C C . GLN A 1 70 ? -22.978 -12.797 35.059 1.00 73.81 70 GLN A C 1
ATOM 569 O O . GLN A 1 70 ? -22.942 -13.482 36.078 1.00 73.81 70 GLN A O 1
ATOM 574 N N . GLN A 1 71 ? -21.950 -12.029 34.690 1.00 68.88 71 GLN A N 1
ATOM 575 C CA . GLN A 1 71 ? -20.685 -12.019 35.433 1.00 68.88 71 GLN A CA 1
ATOM 576 C C . GLN A 1 71 ? -20.486 -10.786 36.305 1.00 68.88 71 GLN A C 1
ATOM 578 O O . GLN A 1 71 ? -19.629 -10.817 37.187 1.00 68.88 71 GLN A O 1
ATOM 583 N N . LEU A 1 72 ? -21.215 -9.701 36.044 1.00 67.00 72 LEU A N 1
ATOM 584 C CA . LEU A 1 72 ? -20.908 -8.404 36.631 1.00 67.00 72 LEU A CA 1
ATOM 585 C C . LEU A 1 72 ? -22.054 -7.793 37.456 1.00 67.00 72 LEU A C 1
ATOM 587 O O . LEU A 1 72 ? -21.870 -6.677 37.935 1.00 67.00 72 LEU A O 1
ATOM 591 N N . ASP A 1 73 ? -23.182 -8.496 37.657 1.00 64.88 73 ASP A N 1
ATOM 592 C CA . ASP A 1 73 ? -24.360 -8.004 38.409 1.00 64.88 73 ASP A CA 1
ATOM 593 C C . ASP A 1 73 ? -24.706 -6.544 38.032 1.00 64.88 73 ASP A C 1
ATOM 595 O O . ASP A 1 73 ? -24.969 -5.679 38.875 1.00 64.88 73 ASP A O 1
ATOM 599 N N . MET A 1 74 ? -24.620 -6.228 36.733 1.00 61.69 74 MET A N 1
ATOM 600 C CA . MET A 1 74 ? -24.789 -4.860 36.257 1.00 61.69 74 MET A CA 1
ATOM 601 C C . MET A 1 74 ? -26.235 -4.400 36.450 1.00 61.69 74 MET A C 1
ATOM 603 O O . MET A 1 74 ? -27.181 -4.993 35.939 1.00 61.69 74 MET A O 1
ATOM 607 N N . GLN A 1 75 ? -26.405 -3.291 37.170 1.00 61.59 75 GLN A N 1
ATOM 608 C CA . GLN A 1 75 ? -27.681 -2.588 37.243 1.00 61.59 75 GLN A CA 1
ATOM 609 C C . GLN A 1 75 ? -27.847 -1.698 36.003 1.00 61.59 75 GLN A C 1
ATOM 611 O O . GLN A 1 75 ? -26.893 -1.011 35.622 1.00 61.59 75 GLN A O 1
ATOM 616 N N . PRO A 1 76 ? -29.037 -1.668 35.373 1.00 65.00 76 PRO A N 1
ATOM 617 C CA . PRO A 1 76 ? -29.296 -0.772 34.254 1.00 65.00 76 PRO A CA 1
ATOM 618 C C . PRO A 1 76 ? -29.031 0.675 34.675 1.00 65.00 76 PRO A C 1
ATOM 620 O O . PRO A 1 76 ? -29.392 1.079 35.783 1.00 65.00 76 PRO A O 1
ATOM 623 N N . LEU A 1 77 ? -28.396 1.447 33.786 1.00 64.69 77 LEU A N 1
ATOM 624 C CA . LEU A 1 77 ? -28.047 2.844 34.032 1.00 64.69 77 LEU A CA 1
ATOM 625 C C . LEU A 1 77 ? -29.316 3.620 34.403 1.00 64.69 77 LEU A C 1
ATOM 627 O O . LEU A 1 77 ? -30.179 3.877 33.561 1.00 64.69 77 LEU A O 1
ATOM 631 N N . ALA A 1 78 ? -29.449 3.957 35.681 1.00 67.62 78 ALA A N 1
ATOM 632 C CA . ALA A 1 78 ? -30.612 4.670 36.162 1.00 67.62 78 ALA A CA 1
ATOM 633 C C . ALA A 1 78 ? -30.546 6.119 35.655 1.00 67.62 78 ALA A C 1
ATOM 635 O O . ALA A 1 78 ? -29.498 6.761 35.702 1.00 67.62 78 ALA A O 1
ATOM 636 N N . LEU A 1 79 ? -31.667 6.644 35.146 1.00 63.12 79 LEU A N 1
ATOM 637 C CA . LEU A 1 79 ? -31.736 7.966 34.501 1.00 63.12 79 LEU A CA 1
ATOM 638 C C . LEU A 1 79 ? -31.281 9.111 35.431 1.00 63.12 79 LEU A C 1
ATOM 640 O O . LEU A 1 79 ? -30.860 10.165 34.969 1.00 63.12 79 LEU A O 1
ATOM 644 N N . ASN A 1 80 ? -31.319 8.880 36.744 1.00 67.25 80 ASN A N 1
ATOM 645 C CA . ASN A 1 80 ? -30.825 9.781 37.784 1.00 67.25 80 ASN A CA 1
ATOM 646 C C . ASN A 1 80 ? -29.285 9.843 37.901 1.00 67.25 80 ASN A C 1
ATOM 648 O O . ASN A 1 80 ? -28.783 10.709 38.608 1.00 67.25 80 ASN A O 1
ATOM 652 N N . GLN A 1 81 ? -28.537 8.953 37.242 1.00 63.97 81 GLN A N 1
ATOM 653 C CA . GLN A 1 81 ? -27.065 8.954 37.209 1.00 63.97 81 GLN A CA 1
ATOM 654 C C . GLN A 1 81 ? -26.502 9.801 36.057 1.00 63.97 81 GLN A C 1
ATOM 656 O O . GLN A 1 81 ? -25.295 10.025 35.976 1.00 63.97 81 GLN A O 1
ATOM 661 N N . ILE A 1 82 ? -27.369 10.280 35.162 1.00 67.56 82 ILE A N 1
ATOM 662 C CA . ILE A 1 82 ? -27.006 11.160 34.053 1.00 67.56 82 ILE A CA 1
ATOM 663 C C . ILE A 1 82 ? -27.110 12.598 34.562 1.00 67.56 82 ILE A C 1
ATOM 665 O O . ILE A 1 82 ? -28.184 13.196 34.559 1.00 67.56 82 ILE A O 1
ATOM 669 N N . VAL A 1 83 ? -25.986 13.140 35.023 1.00 75.12 83 VAL A N 1
ATOM 670 C CA . VAL A 1 83 ? -25.880 14.527 35.499 1.00 75.12 83 VAL A CA 1
ATOM 671 C C . VAL A 1 83 ? -25.046 15.350 34.526 1.00 75.12 83 VAL A C 1
ATOM 673 O O . VAL A 1 83 ? -24.113 14.837 33.901 1.00 75.12 83 VAL A O 1
ATOM 676 N N . LYS A 1 84 ? -25.387 16.632 34.373 1.00 73.50 84 LYS A N 1
ATOM 677 C CA . LYS A 1 84 ? -24.578 17.551 33.572 1.00 73.50 84 LYS A CA 1
ATOM 678 C C . LYS A 1 84 ? -23.254 17.822 34.291 1.00 73.50 84 LYS A C 1
ATOM 680 O O . LYS A 1 84 ? -23.245 17.818 35.518 1.00 73.50 84 LYS A O 1
ATOM 685 N N . PRO A 1 85 ? -22.153 18.107 33.571 1.00 69.81 85 PRO A N 1
ATOM 686 C CA . PRO A 1 85 ? -20.834 18.339 34.175 1.00 69.81 85 PRO A CA 1
ATOM 687 C C . PRO A 1 85 ? -20.828 19.420 35.265 1.00 69.81 85 PRO A C 1
ATOM 689 O O . PRO A 1 85 ? -20.025 19.369 36.187 1.00 69.81 85 PRO A O 1
ATOM 692 N N . GLU A 1 86 ? -21.733 20.385 35.142 1.00 76.25 86 GLU A N 1
ATOM 693 C CA . GLU A 1 86 ? -21.940 21.509 36.056 1.00 76.25 86 GLU A CA 1
ATOM 694 C C . GLU A 1 86 ? -22.704 21.152 37.345 1.00 76.25 86 GLU A C 1
ATOM 696 O O . GLU A 1 86 ? -22.587 21.874 38.330 1.00 76.25 86 GLU A O 1
ATOM 701 N N . ASP A 1 87 ? -23.395 20.009 37.377 1.00 72.19 87 ASP A N 1
ATOM 702 C CA . ASP A 1 87 ? -24.089 19.473 38.557 1.00 72.19 87 ASP A CA 1
ATOM 703 C C . ASP A 1 87 ? -23.227 18.454 39.334 1.00 72.19 87 ASP A C 1
ATOM 705 O O . ASP A 1 87 ? -23.684 17.854 40.312 1.00 72.19 87 ASP A O 1
ATOM 709 N N . LEU A 1 88 ? -21.981 18.213 38.901 1.00 72.94 88 LEU A N 1
ATOM 710 C CA . LEU A 1 88 ? -21.076 17.317 39.615 1.00 72.94 88 LEU A CA 1
ATOM 711 C C . LEU A 1 88 ? -20.591 18.006 40.900 1.00 72.94 88 LEU A C 1
ATOM 713 O O . LEU A 1 88 ? -20.043 19.108 40.828 1.00 72.94 88 LEU A O 1
ATOM 717 N N . PRO A 1 89 ? -20.718 17.358 42.075 1.00 75.44 89 PRO A N 1
ATOM 718 C CA . PRO A 1 89 ? -20.103 17.876 43.287 1.00 75.44 89 PRO A CA 1
ATOM 719 C C . PRO A 1 89 ? -18.593 18.015 43.069 1.00 75.44 89 PRO A C 1
ATOM 721 O O . PRO A 1 89 ? -17.968 17.144 42.453 1.00 75.44 89 PRO A O 1
ATOM 724 N N . GLU A 1 90 ? -18.007 19.106 43.574 1.00 73.44 90 GLU A N 1
ATOM 725 C CA . GLU A 1 90 ? -16.564 19.318 43.488 1.00 73.44 90 GLU A CA 1
ATOM 726 C C . GLU A 1 90 ? -15.832 18.073 43.985 1.00 73.44 90 GLU A C 1
ATOM 728 O O . GLU A 1 90 ? -16.165 17.501 45.029 1.00 73.44 90 GLU A O 1
ATOM 733 N N . ARG A 1 91 ? -14.848 17.627 43.197 1.00 62.56 91 ARG A N 1
ATOM 734 C CA . ARG A 1 91 ? -14.066 16.427 43.486 1.00 62.56 91 ARG A CA 1
ATOM 735 C C . ARG A 1 91 ? -13.560 16.513 44.921 1.00 62.56 91 ARG A C 1
ATOM 737 O O . ARG A 1 91 ? -12.688 17.331 45.210 1.00 62.56 91 ARG A O 1
ATOM 744 N N . ALA A 1 92 ? -14.089 15.652 45.793 1.00 65.19 92 ALA A N 1
ATOM 745 C CA . ALA A 1 92 ? -13.668 15.591 47.184 1.00 65.19 92 ALA A CA 1
ATOM 746 C C . ALA A 1 92 ? -12.137 15.539 47.233 1.00 65.19 92 ALA A C 1
ATOM 748 O O . ALA A 1 92 ? -11.512 14.758 46.501 1.00 65.19 92 ALA A O 1
ATOM 749 N N . ALA A 1 93 ? -11.536 16.409 48.053 1.00 64.25 93 ALA A N 1
ATOM 750 C CA . ALA A 1 93 ? -10.095 16.437 48.242 1.00 64.25 93 ALA A CA 1
ATOM 751 C C . ALA A 1 93 ? -9.623 15.001 48.481 1.00 64.25 93 ALA A C 1
ATOM 753 O O . ALA A 1 93 ? -10.205 14.292 49.302 1.00 64.25 93 ALA A O 1
ATOM 754 N N . LYS A 1 94 ? -8.622 14.546 47.716 1.00 59.69 94 LYS A N 1
ATOM 755 C CA . LYS A 1 94 ? -8.080 13.189 47.829 1.00 59.69 94 LYS A CA 1
ATOM 756 C C . LYS A 1 94 ? -7.500 13.050 49.235 1.00 59.69 94 LYS A C 1
ATOM 758 O O . LYS A 1 94 ? -6.352 13.411 49.470 1.00 59.69 94 LYS A O 1
ATOM 763 N N . VAL A 1 95 ? -8.313 12.597 50.185 1.00 63.53 95 VAL A N 1
ATOM 764 C CA . VAL A 1 95 ? -7.862 12.323 51.541 1.00 63.53 95 VAL A CA 1
ATOM 765 C C . VAL A 1 95 ? -7.032 11.062 51.432 1.00 63.53 95 VAL A C 1
ATOM 767 O O . VAL A 1 95 ? -7.570 9.959 51.349 1.00 63.53 95 VAL A O 1
ATOM 770 N N . ASP A 1 96 ? -5.717 11.237 51.358 1.00 67.75 96 ASP A N 1
ATOM 771 C CA . ASP A 1 96 ? -4.783 10.129 51.432 1.00 67.75 96 ASP A CA 1
ATOM 772 C C . ASP A 1 96 ? -4.820 9.562 52.855 1.00 67.75 96 ASP A C 1
ATOM 774 O O . ASP A 1 96 ? -4.088 9.968 53.761 1.00 67.75 96 ASP A O 1
ATOM 778 N N . SER A 1 97 ? -5.774 8.659 53.068 1.00 69.56 97 SER A N 1
ATOM 779 C CA . SER A 1 97 ? -5.963 7.934 54.319 1.00 69.56 97 SER A CA 1
ATOM 780 C C . SER A 1 97 ? -4.747 7.072 54.650 1.00 69.56 97 SER A C 1
ATOM 782 O O . SER A 1 97 ? -4.509 6.790 55.823 1.00 69.56 97 SER A O 1
ATOM 784 N N . ILE A 1 98 ? -3.955 6.701 53.639 1.00 68.81 98 ILE A N 1
ATOM 785 C CA . ILE A 1 98 ? -2.705 5.965 53.795 1.00 68.81 98 ILE A CA 1
ATOM 786 C C . ILE A 1 98 ? -1.615 6.926 54.276 1.00 68.81 98 ILE A C 1
ATOM 788 O O . ILE A 1 98 ? -1.000 6.658 55.304 1.00 68.81 98 ILE A O 1
ATOM 792 N N . GLY A 1 99 ? -1.456 8.083 53.629 1.00 69.06 99 GLY A N 1
ATOM 793 C CA . GLY A 1 99 ? -0.526 9.138 54.051 1.00 69.06 99 GLY A CA 1
ATOM 794 C C . GLY A 1 99 ? -0.738 9.595 55.500 1.00 69.06 99 GLY A C 1
ATOM 795 O O . GLY A 1 99 ? 0.205 9.603 56.289 1.00 69.06 99 GLY A O 1
ATOM 796 N N . ARG A 1 100 ? -1.991 9.856 55.904 1.00 72.88 100 ARG A N 1
ATOM 797 C CA . ARG A 1 100 ? -2.321 10.230 57.297 1.00 72.88 100 ARG A CA 1
ATOM 798 C C . ARG A 1 100 ? -2.042 9.116 58.305 1.00 72.88 100 ARG A C 1
ATOM 800 O O . ARG A 1 100 ? -1.645 9.388 59.435 1.00 72.88 100 ARG A O 1
ATOM 807 N N . LYS A 1 101 ? -2.254 7.852 57.922 1.00 71.62 101 LYS A N 1
ATOM 808 C CA . LYS A 1 101 ? -1.916 6.714 58.788 1.00 71.62 101 LYS A CA 1
ATOM 809 C C . LYS A 1 101 ? -0.403 6.579 58.935 1.00 71.62 101 LYS A C 1
ATOM 811 O O . LYS A 1 101 ? 0.071 6.449 60.056 1.00 71.62 101 LYS A O 1
ATOM 816 N N . LEU A 1 102 ? 0.358 6.693 57.851 1.00 70.38 102 LEU A N 1
ATOM 817 C CA . LEU A 1 102 ? 1.825 6.667 57.891 1.00 70.38 102 LEU A CA 1
ATOM 818 C C . LEU A 1 102 ? 2.407 7.799 58.757 1.00 70.38 102 LEU A C 1
ATOM 820 O O . LEU A 1 102 ? 3.396 7.586 59.459 1.00 70.38 102 LEU A O 1
ATOM 824 N N . GLU A 1 103 ? 1.754 8.962 58.773 1.00 73.06 103 GLU A N 1
ATOM 825 C CA . GLU A 1 103 ? 2.079 10.092 59.651 1.00 73.06 103 GLU A CA 1
ATOM 826 C C . GLU A 1 103 ? 1.808 9.793 61.121 1.00 73.06 103 GLU A C 1
ATOM 828 O O . GLU A 1 103 ? 2.688 9.986 61.958 1.00 73.06 103 GLU A O 1
ATOM 833 N N . SER A 1 104 ? 0.646 9.214 61.432 1.00 73.38 104 SER A N 1
ATOM 834 C CA . SER A 1 104 ? 0.318 8.790 62.799 1.00 73.38 104 SER A CA 1
ATOM 835 C C . SER A 1 104 ? 1.240 7.688 63.338 1.00 73.38 104 SER A C 1
ATOM 837 O O . SER A 1 104 ? 1.421 7.575 64.547 1.00 73.38 104 SER A O 1
ATOM 839 N N . LEU A 1 105 ? 1.849 6.897 62.448 1.00 76.31 105 LEU A N 1
ATOM 840 C CA . LEU A 1 105 ? 2.833 5.868 62.788 1.00 76.31 105 LEU A CA 1
ATOM 841 C C . LEU A 1 105 ? 4.278 6.406 62.852 1.00 76.31 105 LEU A C 1
ATOM 843 O O . LEU A 1 105 ? 5.200 5.629 63.089 1.00 76.31 105 LEU A O 1
ATOM 847 N N . GLY A 1 106 ? 4.499 7.711 62.646 1.00 65.81 106 GLY A N 1
ATOM 848 C CA . GLY A 1 106 ? 5.822 8.338 62.752 1.00 65.81 106 GLY A CA 1
ATOM 849 C C . GLY A 1 106 ? 6.807 7.931 61.649 1.00 65.81 106 GLY A C 1
ATOM 850 O O . GLY A 1 106 ? 8.013 8.126 61.792 1.00 65.81 106 GLY A O 1
ATOM 851 N N . LEU A 1 107 ? 6.322 7.364 60.537 1.00 67.38 107 LEU A N 1
ATOM 852 C CA . LEU A 1 107 ? 7.167 6.807 59.473 1.00 67.38 107 LEU A CA 1
ATOM 853 C C . LEU A 1 107 ? 7.618 7.838 58.418 1.00 67.38 107 LEU A C 1
ATOM 855 O O . LEU A 1 107 ? 8.449 7.512 57.566 1.00 67.38 107 LEU A O 1
ATOM 859 N N . LEU A 1 108 ? 7.125 9.083 58.472 1.00 62.06 108 LEU A N 1
ATOM 860 C CA . LEU A 1 108 ? 7.456 10.123 57.482 1.00 62.06 108 LEU A CA 1
ATOM 861 C C . LEU A 1 108 ? 8.907 10.627 57.550 1.00 62.06 108 LEU A C 1
ATOM 863 O O . LEU A 1 108 ? 9.399 11.169 56.567 1.00 62.06 108 LEU A O 1
ATOM 867 N N . GLY A 1 109 ? 9.623 10.413 58.659 1.00 56.53 109 GLY A N 1
ATOM 868 C CA . GLY A 1 109 ? 11.038 10.797 58.774 1.00 56.53 109 GLY A CA 1
ATOM 869 C C . GLY A 1 109 ? 12.009 9.899 57.995 1.00 56.53 109 GLY A C 1
ATOM 870 O O . GLY A 1 109 ? 13.176 10.250 57.851 1.00 56.53 109 GLY A O 1
ATOM 871 N N . GLN A 1 110 ? 11.550 8.744 57.498 1.00 56.31 110 GLN A N 1
ATOM 872 C CA . GLN A 1 110 ? 12.415 7.692 56.939 1.00 56.31 110 GLN A CA 1
ATOM 873 C C . GLN A 1 110 ? 12.230 7.481 55.432 1.00 56.31 110 GLN A C 1
ATOM 875 O O . GLN A 1 110 ? 12.982 6.733 54.813 1.00 56.31 110 GLN A O 1
ATOM 880 N N . SER A 1 111 ? 11.242 8.138 54.822 1.00 54.97 111 SER A N 1
ATOM 881 C CA . SER A 1 111 ? 11.004 8.073 53.379 1.00 54.97 111 SER A CA 1
ATOM 882 C C . SER A 1 111 ? 11.073 9.471 52.781 1.00 54.97 111 SER A C 1
ATOM 884 O O . SER A 1 111 ? 10.068 10.109 52.479 1.00 54.97 111 SER A O 1
ATOM 886 N N . ALA A 1 112 ? 12.303 9.946 52.582 1.00 51.47 112 ALA A N 1
ATOM 887 C CA . ALA A 1 112 ? 12.569 11.017 51.635 1.00 51.47 112 ALA A CA 1
ATOM 888 C C . ALA A 1 112 ? 12.173 10.526 50.231 1.00 51.47 112 ALA A C 1
ATOM 890 O O . ALA A 1 112 ? 12.991 9.999 49.481 1.00 51.47 112 ALA A O 1
ATOM 891 N N . THR A 1 113 ? 10.893 10.662 49.887 1.00 56.28 113 THR A N 1
ATOM 892 C CA . THR A 1 113 ? 10.458 10.621 48.493 1.00 56.28 113 THR A CA 1
ATOM 893 C C . THR A 1 113 ? 10.977 11.917 47.878 1.00 56.28 113 THR A C 1
ATOM 895 O O . THR A 1 113 ? 10.583 12.989 48.347 1.00 56.28 113 THR A O 1
ATOM 898 N N . PRO A 1 114 ? 11.902 11.872 46.905 1.00 51.59 114 PRO A N 1
ATOM 899 C CA . PRO A 1 114 ? 12.403 13.089 46.295 1.00 51.59 114 PRO A CA 1
ATOM 900 C C . PRO A 1 114 ? 11.210 13.826 45.692 1.00 51.59 114 PRO A C 1
ATOM 902 O O . PRO A 1 114 ? 10.436 13.248 44.928 1.00 51.59 114 PRO A O 1
ATOM 905 N N . SER A 1 115 ? 11.044 15.090 46.083 1.00 54.22 115 SER A N 1
ATOM 906 C CA . SER A 1 115 ? 10.119 16.013 45.438 1.00 54.22 115 SER A CA 1
ATOM 907 C C . SER A 1 115 ? 10.441 16.004 43.947 1.00 54.22 115 SER A C 1
ATOM 909 O O . SER A 1 115 ? 11.470 16.533 43.521 1.00 54.22 115 SER A O 1
ATOM 911 N N . ALA A 1 116 ? 9.602 15.330 43.160 1.00 46.22 116 ALA A N 1
ATOM 912 C CA . ALA A 1 116 ? 9.607 15.474 41.721 1.00 46.22 116 ALA A CA 1
A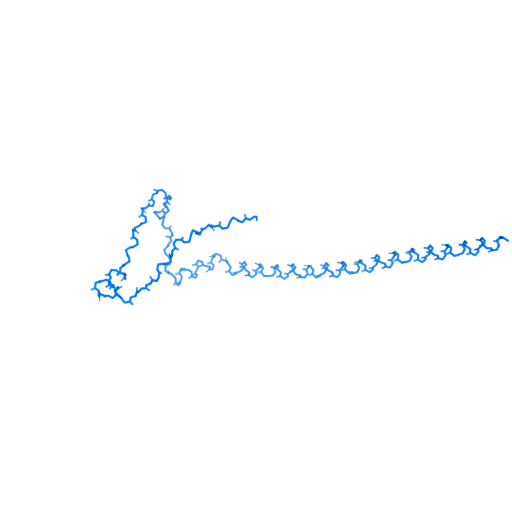TOM 913 C C . ALA A 1 116 ? 9.181 16.917 41.463 1.00 46.22 116 ALA A C 1
ATOM 915 O O . ALA A 1 116 ? 8.002 17.263 41.560 1.00 46.22 116 ALA A O 1
ATOM 916 N N . GLY A 1 117 ? 10.188 17.764 41.248 1.00 42.59 117 GLY A N 1
ATOM 917 C CA . GLY A 1 117 ? 10.015 19.160 40.912 1.00 42.59 117 GLY A CA 1
ATOM 918 C C . GLY A 1 117 ? 8.978 19.309 39.809 1.00 42.59 117 GLY A C 1
ATOM 919 O O . GLY A 1 117 ? 8.855 18.458 38.928 1.00 42.59 117 GLY A O 1
ATOM 920 N N . ALA A 1 118 ? 8.229 20.401 39.900 1.00 49.78 118 ALA A N 1
ATOM 921 C CA . ALA A 1 118 ? 7.293 20.872 38.902 1.00 49.78 118 ALA A CA 1
ATOM 922 C C . ALA A 1 118 ? 7.926 20.854 37.496 1.00 49.78 118 ALA A C 1
ATOM 924 O O . ALA A 1 118 ? 8.536 21.822 37.054 1.00 49.78 118 ALA A O 1
ATOM 925 N N . ALA A 1 119 ? 7.780 19.738 36.789 1.00 41.25 119 ALA A N 1
ATOM 926 C CA . ALA A 1 119 ? 8.005 19.644 35.363 1.00 41.25 119 ALA A CA 1
ATOM 927 C C . ALA A 1 119 ? 6.642 19.860 34.714 1.00 41.25 119 ALA A C 1
ATOM 929 O O . ALA A 1 119 ? 5.777 18.983 34.738 1.00 41.25 119 ALA A O 1
ATOM 930 N N . GLY A 1 120 ? 6.437 21.076 34.207 1.00 51.00 120 GLY A N 1
ATOM 931 C CA . GLY A 1 120 ? 5.286 21.427 33.392 1.00 51.00 120 GLY A CA 1
ATOM 932 C C . GLY A 1 120 ? 5.152 20.441 32.237 1.00 51.00 120 GLY A C 1
ATOM 933 O O . GLY A 1 120 ? 5.914 20.488 31.274 1.00 51.00 120 GLY A O 1
ATOM 934 N N . GLY A 1 121 ? 4.181 19.539 32.352 1.00 43.25 121 GLY A N 1
ATOM 935 C CA . GLY A 1 121 ? 3.742 18.675 31.270 1.00 43.25 121 GLY A CA 1
ATOM 936 C C . GLY A 1 121 ? 2.942 19.501 30.275 1.00 43.25 121 GLY A C 1
ATOM 937 O O . GLY A 1 121 ? 1.716 19.502 30.314 1.00 43.25 121 GLY A O 1
ATOM 938 N N . ALA A 1 122 ? 3.642 20.229 29.407 1.00 53.25 122 ALA A N 1
ATOM 939 C CA . ALA A 1 122 ? 3.067 20.707 28.164 1.00 53.25 122 ALA A CA 1
ATOM 940 C C . ALA A 1 122 ? 2.663 19.475 27.342 1.00 53.25 122 ALA A C 1
ATOM 942 O O . ALA A 1 122 ? 3.506 18.681 26.922 1.00 53.25 122 ALA A O 1
ATOM 943 N N . THR A 1 123 ? 1.360 19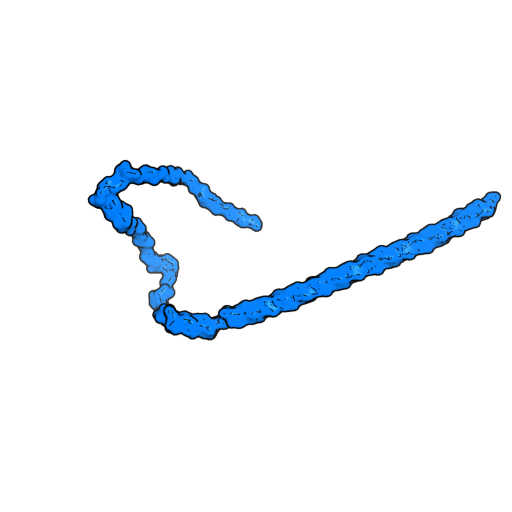.291 27.157 1.00 56.47 123 THR A N 1
ATOM 944 C CA . THR A 1 123 ? 0.792 18.373 26.173 1.00 56.47 123 THR A CA 1
ATOM 945 C C . THR A 1 123 ? 1.382 18.695 24.795 1.00 56.47 123 THR A C 1
ATOM 947 O O . THR A 1 123 ? 1.303 19.847 24.364 1.00 56.47 123 THR A O 1
ATOM 950 N N . PRO A 1 124 ? 1.977 17.728 24.073 1.00 56.69 124 PRO A N 1
ATOM 951 C CA . PRO A 1 124 ? 2.365 17.960 22.692 1.00 56.69 124 PRO A CA 1
ATOM 952 C C . PRO A 1 124 ? 1.091 18.073 21.850 1.00 56.69 124 PRO A C 1
ATOM 954 O O . PRO A 1 124 ? 0.255 17.167 21.833 1.00 56.69 124 PRO A O 1
ATOM 957 N N . SER A 1 125 ? 0.928 19.203 21.166 1.00 56.12 125 SER A N 1
ATOM 958 C CA . SER A 1 125 ? -0.079 19.370 20.127 1.00 56.12 125 SER A CA 1
ATOM 959 C C . SER A 1 125 ? 0.241 18.427 18.967 1.00 56.12 125 SER A C 1
ATOM 961 O O . SER A 1 125 ? 1.321 18.464 18.377 1.00 56.12 125 SER A O 1
ATOM 963 N N . VAL A 1 126 ? -0.715 17.554 18.664 1.00 57.31 126 VAL A N 1
ATOM 964 C CA . VAL A 1 126 ? -0.716 16.725 17.459 1.00 57.31 126 VAL A CA 1
ATOM 965 C C . VAL A 1 126 ? -0.824 17.655 16.247 1.00 57.31 126 VAL A C 1
ATOM 967 O O . VAL A 1 126 ? -1.668 18.552 16.228 1.00 57.31 126 VAL A O 1
ATOM 970 N N . ARG A 1 127 ? 0.078 17.460 15.283 1.00 47.59 127 ARG A N 1
ATOM 971 C CA . ARG A 1 127 ? 0.080 18.105 13.965 1.00 47.59 127 ARG A CA 1
ATOM 972 C C . ARG A 1 127 ? -0.801 17.334 12.992 1.00 47.59 127 ARG A C 1
ATOM 974 O O . ARG A 1 127 ? -0.771 16.086 13.067 1.00 47.59 127 ARG A O 1
#